Protein AF-A0A1H4BZ98-F1 (afdb_monomer_lite)

Secondary structure (DSSP, 8-state):
-HHHHHHHHHHHHHHHHHHHHHHHHHHHHHHHHHHHHHHHHHHHHHHHHHHHHHHHGGGG-TTSS-HHHHHHHHHHHHHHHHHHHHHS-HHHHHHHHHHHHHHHTT--HHHHHHHHHHHHHHHHHHTT---TT--GGG-------

Sequence (145 aa):
MKTVIIGAIINAVVLLAIAIINKVSEFKLERIKRKSEQEKEHENKKRELYSKLASSLNGFMEARYSVDQKKALQNDFYDAYDQVWIWGNDELIKTLGEFLQASLDGKTDSTLKDLHVKIILEMRKDLGMSVERISAVDYKFIKFN

pLDDT: mean 92.05, std 6.72, range [61.84, 98.06]

Radius of gyration: 27.38 Å; chains: 1; bounding box: 61×26×87 Å

Foldseek 3Di:
DVVVVVVVVVVVVVVVVVVVVVVVVVVVVVVVVVVVVVVVVLLVVLVVLVVQQLVLLCLLQDAADDPVVSVVSVVSNVVSLVVCVVRNDPQLNVLVVVLVVCSVVVHDSVVNLQSSLVNVVRSCVRSVHDCPVPDSVNDDDDDDD

Organism: NCBI:txid571932

Structure (mmCIF, N/CA/C/O backbone):
data_AF-A0A1H4BZ98-F1
#
_entry.id   AF-A0A1H4BZ98-F1
#
loop_
_atom_site.group_PDB
_atom_site.id
_atom_site.type_symbol
_atom_site.label_atom_id
_atom_site.label_alt_id
_atom_site.label_comp_id
_atom_site.label_asym_id
_atom_site.label_entity_id
_atom_site.label_seq_id
_atom_site.pdbx_PDB_ins_code
_atom_site.Cartn_x
_atom_site.Cartn_y
_atom_site.Cartn_z
_atom_site.occupancy
_atom_site.B_iso_or_equiv
_atom_site.auth_seq_id
_atom_site.auth_comp_id
_atom_site.auth_asym_id
_atom_site.auth_atom_id
_atom_site.pdbx_PDB_model_num
ATOM 1 N N . MET A 1 1 ? -41.077 8.970 59.959 1.00 64.44 1 MET A N 1
ATOM 2 C CA . MET A 1 1 ? -39.596 8.902 60.020 1.00 64.44 1 MET A CA 1
ATOM 3 C C . MET A 1 1 ? -39.028 7.779 59.144 1.00 64.44 1 MET A C 1
ATOM 5 O O . MET A 1 1 ? -38.248 8.083 58.256 1.00 64.44 1 MET A O 1
ATOM 9 N N . LYS A 1 2 ? -39.463 6.514 59.292 1.00 70.00 2 LYS A N 1
ATOM 10 C CA . LYS A 1 2 ? -38.984 5.379 58.465 1.00 70.00 2 LYS A CA 1
ATOM 11 C C . LYS A 1 2 ? -39.203 5.535 56.945 1.00 70.00 2 LYS A C 1
ATOM 13 O O . LYS A 1 2 ? -38.317 5.202 56.172 1.00 70.00 2 LYS A O 1
ATOM 18 N N . THR A 1 3 ? -40.336 6.087 56.513 1.00 77.19 3 THR A N 1
ATOM 19 C CA . THR A 1 3 ? -40.664 6.317 55.089 1.00 77.19 3 THR A CA 1
ATOM 20 C C . THR A 1 3 ? -39.743 7.324 54.395 1.00 77.19 3 THR A C 1
ATOM 22 O O . THR A 1 3 ? -39.388 7.132 53.238 1.00 77.19 3 THR A O 1
ATOM 25 N N . VAL A 1 4 ? -39.297 8.359 55.113 1.00 82.62 4 VAL A N 1
ATOM 26 C CA . VAL A 1 4 ? -38.362 9.374 54.592 1.00 82.62 4 VAL A CA 1
ATOM 27 C C . VAL A 1 4 ? -36.972 8.770 54.362 1.00 82.62 4 VAL A C 1
ATOM 29 O O . VAL A 1 4 ? -36.341 9.037 53.344 1.00 82.62 4 VAL A O 1
ATOM 32 N N . ILE A 1 5 ? -36.524 7.898 55.270 1.00 83.44 5 ILE A N 1
ATOM 33 C CA . ILE A 1 5 ? -35.228 7.209 55.172 1.00 83.44 5 ILE A CA 1
ATOM 34 C C . ILE A 1 5 ? -35.211 6.247 53.975 1.00 83.44 5 ILE A C 1
ATOM 36 O O . ILE A 1 5 ? -34.249 6.232 53.212 1.00 83.44 5 ILE A O 1
ATOM 40 N N . ILE A 1 6 ? -36.293 5.489 53.764 1.00 84.69 6 ILE A N 1
ATOM 41 C CA . ILE A 1 6 ? -36.417 4.569 52.621 1.00 84.69 6 ILE A CA 1
ATOM 42 C C . ILE A 1 6 ? -36.375 5.337 51.291 1.00 84.69 6 ILE A C 1
ATOM 44 O O . ILE A 1 6 ? -35.648 4.941 50.383 1.00 84.69 6 ILE A O 1
ATOM 48 N N . GLY A 1 7 ? -37.088 6.465 51.188 1.00 87.19 7 GLY A N 1
ATOM 49 C CA . GLY A 1 7 ? -37.057 7.314 49.991 1.00 87.19 7 GLY A CA 1
ATOM 50 C C . GLY A 1 7 ? -35.662 7.871 49.682 1.00 87.19 7 GLY A C 1
ATOM 51 O O . GLY A 1 7 ? -35.242 7.874 48.525 1.00 87.19 7 GLY A O 1
ATOM 52 N N . ALA A 1 8 ? -34.910 8.273 50.712 1.00 87.94 8 ALA A N 1
ATOM 53 C CA . ALA A 1 8 ? -33.539 8.756 50.556 1.00 87.94 8 ALA A CA 1
ATOM 54 C C . ALA A 1 8 ? -32.578 7.659 50.059 1.00 87.94 8 ALA A C 1
ATOM 56 O O . ALA A 1 8 ? -31.762 7.918 49.174 1.00 87.94 8 ALA A O 1
ATOM 57 N N . ILE A 1 9 ? -32.708 6.430 50.574 1.00 90.94 9 ILE A N 1
ATOM 58 C CA . ILE A 1 9 ? -31.901 5.279 50.136 1.00 90.94 9 ILE A CA 1
ATOM 59 C C . ILE A 1 9 ? -32.189 4.945 48.668 1.00 90.94 9 ILE A C 1
ATOM 61 O O . ILE A 1 9 ? -31.254 4.771 47.890 1.00 90.94 9 ILE A O 1
ATOM 65 N N . ILE A 1 10 ? -33.465 4.905 48.269 1.00 92.12 10 ILE A N 1
ATOM 66 C CA . ILE A 1 10 ? -33.853 4.632 46.876 1.00 92.12 10 ILE A CA 1
ATOM 67 C C . ILE A 1 10 ? -33.252 5.683 45.937 1.00 92.12 10 ILE A C 1
ATOM 69 O O . ILE A 1 10 ? -32.649 5.327 44.926 1.00 92.12 10 ILE A O 1
ATOM 73 N N . ASN A 1 11 ? -33.353 6.968 46.287 1.00 94.44 11 ASN A N 1
ATOM 74 C CA . ASN A 1 11 ? -32.800 8.040 45.463 1.00 94.44 11 ASN A CA 1
ATOM 75 C C . ASN A 1 11 ? -31.268 7.940 45.335 1.00 94.44 11 ASN A C 1
ATOM 77 O O . ASN A 1 11 ? -30.726 8.077 44.241 1.00 94.44 11 ASN A O 1
ATOM 81 N N . ALA A 1 12 ? -30.565 7.627 46.429 1.00 94.25 12 ALA A N 1
ATOM 82 C CA . ALA A 1 12 ? -29.116 7.431 46.409 1.00 94.25 12 ALA A CA 1
ATOM 83 C C . ALA A 1 12 ? -28.695 6.263 45.498 1.00 94.25 12 ALA A C 1
ATOM 85 O O . ALA A 1 12 ? -27.737 6.391 44.736 1.00 94.25 12 ALA A O 1
ATOM 86 N N . VAL A 1 13 ? -29.435 5.148 45.526 1.00 94.69 13 VAL A N 1
ATOM 87 C CA . VAL A 1 13 ? -29.189 3.994 44.645 1.00 94.69 13 VAL A CA 1
ATOM 88 C C . VAL A 1 13 ? -29.417 4.358 43.177 1.00 94.69 13 VAL A C 1
ATOM 90 O O . VAL A 1 13 ? -28.604 3.997 42.328 1.00 94.69 13 VAL A O 1
ATOM 93 N N . VAL A 1 14 ? -30.479 5.108 42.867 1.00 96.00 14 VAL A N 1
ATOM 94 C CA . VAL A 1 14 ? -30.761 5.570 41.498 1.00 96.00 14 VAL A CA 1
ATOM 95 C C . VAL A 1 14 ? -29.655 6.495 40.989 1.00 96.00 14 VAL A C 1
ATOM 97 O O . VAL A 1 14 ? -29.157 6.298 39.882 1.00 96.00 14 VAL A O 1
ATOM 100 N N . LEU A 1 15 ? -29.214 7.462 41.798 1.00 96.00 15 LEU A N 1
ATOM 101 C CA . LEU A 1 15 ? -28.118 8.364 41.432 1.00 96.00 15 LEU A CA 1
ATOM 102 C C . LEU A 1 15 ? -26.805 7.610 41.198 1.00 96.00 15 LEU A C 1
ATOM 104 O O . LEU A 1 15 ? -26.097 7.897 40.232 1.00 96.00 15 LEU A O 1
ATOM 108 N N . LEU A 1 16 ? -26.503 6.610 42.032 1.00 95.25 16 LEU A N 1
ATOM 109 C CA . LEU A 1 16 ? -25.333 5.754 41.848 1.00 95.25 16 LEU A CA 1
ATOM 110 C C . LEU A 1 16 ? -25.428 4.946 40.546 1.00 95.25 16 LEU A C 1
ATOM 112 O O . LEU A 1 16 ? -24.458 4.886 39.792 1.00 95.25 16 LEU A O 1
ATOM 116 N N . ALA A 1 17 ? -26.593 4.366 40.248 1.00 95.06 17 ALA A N 1
ATOM 117 C CA . ALA A 1 17 ? -26.814 3.626 39.009 1.00 95.06 17 ALA A CA 1
ATOM 118 C C . ALA A 1 17 ? -26.633 4.522 37.771 1.00 95.06 17 ALA A C 1
ATOM 120 O O . ALA A 1 17 ? -25.949 4.127 36.828 1.00 95.06 17 ALA A O 1
ATOM 121 N N . ILE A 1 18 ? -27.168 5.748 37.796 1.00 96.50 18 ILE A N 1
ATOM 122 C CA . ILE A 1 18 ? -26.979 6.740 36.726 1.00 96.50 18 ILE A CA 1
ATOM 123 C C . ILE A 1 18 ? -25.494 7.083 36.562 1.00 96.50 18 ILE A C 1
ATOM 125 O O . ILE A 1 18 ? -24.984 7.075 35.441 1.00 96.50 18 ILE A O 1
ATOM 129 N N . ALA A 1 19 ? -24.775 7.330 37.661 1.00 95.38 19 ALA A N 1
ATOM 130 C CA . ALA A 1 19 ? -23.345 7.626 37.618 1.00 95.38 19 ALA A CA 1
ATOM 131 C C . ALA A 1 19 ? -22.533 6.470 37.003 1.00 95.38 19 ALA A C 1
ATOM 133 O O . ALA A 1 19 ? -21.661 6.707 36.165 1.00 95.38 19 ALA A O 1
ATOM 134 N N . ILE A 1 20 ? -22.857 5.219 37.353 1.00 95.62 20 ILE A N 1
ATOM 135 C CA . ILE A 1 20 ? -22.223 4.025 36.774 1.00 95.62 20 ILE A CA 1
ATOM 136 C C . ILE A 1 20 ? -22.518 3.925 35.273 1.00 95.62 20 ILE A C 1
ATOM 138 O O . ILE A 1 20 ? -21.596 3.721 34.483 1.00 95.62 20 ILE A O 1
ATOM 142 N N . ILE A 1 21 ? -23.778 4.098 34.859 1.00 95.94 21 ILE A N 1
ATOM 143 C CA . ILE A 1 21 ? -24.183 4.037 33.444 1.00 95.94 21 ILE A CA 1
ATOM 144 C C . ILE A 1 21 ? -23.449 5.102 32.625 1.00 95.94 21 ILE A C 1
ATOM 146 O O . ILE A 1 21 ? -22.908 4.793 31.557 1.00 95.94 21 ILE A O 1
ATOM 150 N N . ASN A 1 22 ? -23.383 6.332 33.136 1.00 95.25 22 ASN A N 1
ATOM 151 C CA . ASN A 1 22 ? -22.658 7.420 32.488 1.00 95.25 22 ASN A CA 1
ATOM 152 C C . ASN A 1 22 ? -21.175 7.072 32.354 1.00 95.25 22 ASN A C 1
ATOM 154 O O . ASN A 1 22 ? -20.620 7.180 31.262 1.00 95.25 22 ASN A O 1
ATOM 158 N N . LYS A 1 23 ? -20.555 6.540 33.416 1.00 95.25 23 LYS A N 1
ATOM 159 C CA . LYS A 1 23 ? -19.134 6.186 33.385 1.00 95.25 23 LYS A CA 1
ATOM 160 C C . LYS A 1 23 ? -18.812 5.066 32.398 1.00 95.25 23 LYS A C 1
ATOM 162 O O . LYS A 1 23 ? -17.823 5.144 31.670 1.00 95.25 23 LYS A O 1
ATOM 167 N N . VAL A 1 24 ? -19.659 4.039 32.328 1.00 95.25 24 VAL A N 1
ATOM 168 C CA . VAL A 1 24 ? -19.517 2.956 31.341 1.00 95.25 24 VAL A CA 1
ATOM 169 C C . VAL A 1 24 ? -19.690 3.491 29.918 1.00 95.25 24 VAL A C 1
ATOM 171 O O . VAL A 1 24 ? -18.978 3.064 29.008 1.00 95.25 24 VAL A O 1
ATOM 174 N N . SER A 1 25 ? -20.614 4.429 29.714 1.00 94.19 25 SER A N 1
ATOM 175 C CA . SER A 1 25 ? -20.865 5.038 28.404 1.00 94.19 25 SER A CA 1
ATOM 176 C C . SER A 1 25 ? -19.692 5.903 27.943 1.00 94.19 25 SER A C 1
ATOM 178 O O . SER A 1 25 ? -19.243 5.754 26.808 1.00 94.19 25 SER A O 1
ATOM 180 N N . GLU A 1 26 ? -19.133 6.730 28.832 1.00 95.69 26 GLU A N 1
ATOM 181 C CA . GLU A 1 26 ? -17.901 7.492 28.586 1.00 95.69 26 GLU A CA 1
ATOM 182 C C . GLU A 1 26 ? -16.751 6.574 28.169 1.00 95.69 26 GLU A C 1
ATOM 184 O O . GLU A 1 26 ? -16.108 6.810 27.147 1.00 95.69 26 GLU A O 1
ATOM 189 N N . PHE A 1 27 ? -16.538 5.482 28.909 1.00 95.56 27 PHE A N 1
ATOM 190 C CA . PHE A 1 27 ? -15.470 4.531 28.614 1.00 95.56 27 PHE A CA 1
ATOM 191 C C . PHE A 1 27 ? -15.643 3.862 27.242 1.00 95.56 27 PHE A C 1
ATOM 193 O O . PHE A 1 27 ? -14.682 3.716 26.482 1.00 95.56 27 PHE A O 1
ATOM 200 N N . LYS A 1 28 ? -16.875 3.474 26.887 1.00 95.81 28 LYS A N 1
ATOM 201 C CA . LYS A 1 28 ? -17.179 2.918 25.558 1.00 95.81 28 LYS A CA 1
ATOM 202 C C . LYS A 1 28 ? -16.916 3.936 24.451 1.00 95.81 28 LYS A C 1
ATOM 204 O O . LYS A 1 28 ? -16.303 3.579 23.447 1.00 95.81 28 LYS A O 1
ATOM 209 N N . LEU A 1 29 ? -17.347 5.184 24.638 1.00 95.56 29 LEU A N 1
ATOM 210 C CA . LEU A 1 29 ? -17.113 6.263 23.678 1.00 95.56 29 LEU A CA 1
ATOM 211 C C . LEU A 1 29 ? -15.621 6.518 23.479 1.00 95.56 29 LEU A C 1
ATOM 213 O O . LEU A 1 29 ? -15.168 6.623 22.343 1.00 95.56 29 LEU A O 1
ATOM 217 N N . GLU A 1 30 ? -14.850 6.573 24.560 1.00 95.44 30 GLU A N 1
ATOM 218 C CA . GLU A 1 30 ? -13.405 6.775 24.497 1.00 95.44 30 GLU A CA 1
ATOM 219 C C . GLU A 1 30 ? -12.703 5.625 23.764 1.00 95.44 30 GLU A C 1
ATOM 221 O O . GLU A 1 30 ? -11.854 5.857 22.905 1.00 95.44 30 GLU A O 1
ATOM 226 N N . ARG A 1 31 ? -13.109 4.377 24.027 1.00 95.19 31 ARG A N 1
ATOM 227 C CA . ARG A 1 31 ? -12.577 3.204 23.322 1.00 95.19 31 ARG A CA 1
ATOM 228 C C . ARG A 1 31 ? -12.878 3.247 21.822 1.00 95.19 31 ARG A C 1
ATOM 230 O O . ARG A 1 31 ? -12.001 2.928 21.023 1.00 95.19 31 ARG A O 1
ATOM 237 N N . ILE A 1 32 ? -14.098 3.630 21.441 1.00 95.75 32 ILE A N 1
ATOM 238 C CA . ILE A 1 32 ? -14.494 3.766 20.031 1.00 95.75 32 ILE A CA 1
ATOM 239 C C . ILE A 1 32 ? -13.682 4.874 19.356 1.00 95.75 32 ILE A C 1
ATOM 241 O O . ILE A 1 32 ? -13.169 4.660 18.260 1.00 95.75 32 ILE A O 1
ATOM 245 N N . LYS A 1 33 ? -13.517 6.025 20.021 1.00 96.12 33 LYS A N 1
ATOM 246 C CA . LYS A 1 33 ? -12.697 7.135 19.514 1.00 96.12 33 LYS A CA 1
ATOM 247 C C . LYS A 1 33 ? -11.257 6.697 19.268 1.00 96.12 33 LYS A C 1
ATOM 249 O O . LYS A 1 33 ? -10.783 6.843 18.149 1.00 96.12 33 LYS A O 1
ATOM 254 N N . ARG A 1 34 ? -10.622 6.056 20.256 1.00 95.81 34 ARG A N 1
ATOM 255 C CA . ARG A 1 34 ? -9.250 5.542 20.126 1.00 95.81 34 ARG A CA 1
ATOM 256 C C . ARG A 1 34 ? -9.101 4.561 18.963 1.00 95.81 34 ARG A C 1
ATOM 258 O O . ARG A 1 34 ? -8.158 4.677 18.191 1.00 95.81 34 ARG A O 1
ATOM 265 N N . LYS A 1 35 ? -10.044 3.625 18.797 1.00 95.94 35 LYS A N 1
ATOM 266 C CA . LYS A 1 35 ? -10.021 2.679 17.667 1.00 95.94 35 LYS A CA 1
ATOM 267 C C . LYS A 1 35 ? -10.144 3.403 16.323 1.00 95.94 35 LYS A C 1
ATOM 269 O O . LYS A 1 35 ? -9.386 3.112 15.409 1.00 95.94 35 LYS A O 1
ATOM 274 N N . SER A 1 36 ? -11.058 4.369 16.224 1.00 95.75 36 SER A N 1
ATOM 275 C CA . SER A 1 36 ? -11.246 5.160 15.003 1.00 95.75 36 SER A CA 1
ATOM 276 C C . SER A 1 36 ? -10.024 6.020 14.668 1.00 95.75 36 SER A C 1
ATOM 278 O O . SER A 1 36 ? -9.688 6.171 13.498 1.00 95.75 36 SER A O 1
ATOM 280 N N . GLU A 1 37 ? -9.350 6.582 15.671 1.00 96.00 37 GLU A N 1
ATOM 281 C CA . GLU A 1 37 ? -8.111 7.346 15.485 1.00 96.00 37 GLU A CA 1
ATOM 282 C C . GLU A 1 37 ? -6.974 6.453 14.980 1.00 96.00 37 GLU A C 1
ATOM 284 O O . GLU A 1 37 ? -6.311 6.815 14.012 1.00 96.00 37 GLU A O 1
ATOM 289 N N . GLN A 1 38 ? -6.815 5.258 15.558 1.00 94.06 38 GLN A N 1
ATOM 290 C CA . GLN A 1 38 ? -5.836 4.267 15.102 1.00 94.06 38 GLN A CA 1
ATOM 291 C C . GLN A 1 38 ? -6.101 3.806 13.663 1.00 94.06 38 GLN A C 1
ATOM 293 O O . GLN A 1 38 ? -5.174 3.718 12.863 1.00 94.06 38 GLN A O 1
ATOM 298 N N . GLU A 1 39 ? -7.364 3.545 13.312 1.00 92.75 39 GLU A N 1
ATOM 299 C CA . GLU A 1 39 ? -7.754 3.171 11.947 1.00 92.75 39 GLU A CA 1
ATOM 300 C C . GLU A 1 39 ? -7.435 4.294 10.950 1.00 92.75 39 GLU A C 1
ATOM 302 O O . GLU A 1 39 ? -6.840 4.040 9.904 1.00 92.75 39 GLU A O 1
ATOM 307 N N . LYS A 1 40 ? -7.738 5.551 11.301 1.00 93.12 40 LYS A N 1
ATOM 308 C CA . LYS A 1 40 ? -7.399 6.717 10.470 1.00 93.12 40 LYS A CA 1
ATOM 309 C C . LYS A 1 40 ? -5.897 6.891 10.289 1.00 93.12 40 LYS A C 1
ATOM 311 O O . LYS A 1 40 ? -5.450 7.181 9.184 1.00 93.12 40 LYS A O 1
ATOM 316 N N . GLU A 1 41 ? -5.118 6.747 11.355 1.00 93.25 41 GLU A N 1
ATOM 317 C CA . GLU A 1 41 ? -3.660 6.841 11.279 1.00 93.25 41 GLU A CA 1
ATOM 318 C C . GLU A 1 41 ? -3.089 5.755 10.362 1.00 93.25 41 GLU A C 1
ATOM 320 O O . GLU A 1 41 ? -2.291 6.052 9.471 1.00 93.25 41 GLU A O 1
ATOM 325 N N . HIS A 1 42 ? -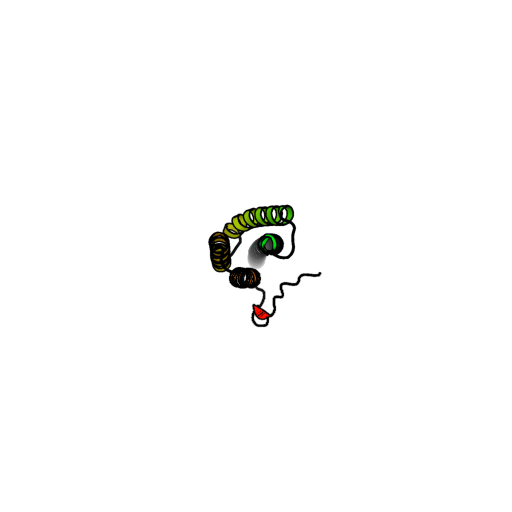3.565 4.521 10.518 1.00 92.38 42 HIS A N 1
ATOM 326 C CA . HIS A 1 42 ? -3.176 3.394 9.681 1.00 92.38 42 HIS A CA 1
ATOM 327 C C . HIS A 1 42 ? -3.520 3.626 8.198 1.00 92.38 42 HIS A C 1
ATOM 329 O O . HIS A 1 42 ? -2.676 3.434 7.321 1.00 92.38 42 HIS A O 1
ATOM 335 N N . GLU A 1 43 ? -4.732 4.101 7.894 1.00 92.94 43 GLU A N 1
ATOM 336 C CA . GLU A 1 43 ? -5.122 4.467 6.527 1.00 92.94 43 GLU A CA 1
ATOM 337 C C . GLU A 1 43 ? -4.260 5.594 5.950 1.00 92.94 43 GLU A C 1
ATOM 339 O O . GLU A 1 43 ? -3.861 5.537 4.785 1.00 92.94 43 GLU A O 1
ATOM 344 N N . ASN A 1 44 ? -3.949 6.614 6.750 1.00 94.50 44 ASN A N 1
ATOM 345 C CA . ASN A 1 44 ? -3.094 7.715 6.316 1.00 94.50 44 ASN A CA 1
ATOM 346 C C . ASN A 1 44 ? -1.684 7.221 5.980 1.00 94.50 44 ASN A C 1
ATOM 348 O O . ASN A 1 44 ? -1.150 7.589 4.934 1.00 94.50 44 ASN A O 1
ATOM 352 N N . LYS A 1 45 ? -1.118 6.322 6.796 1.00 95.06 45 LYS A N 1
ATOM 353 C CA . LYS A 1 45 ? 0.186 5.702 6.524 1.00 95.06 45 LYS A CA 1
ATOM 354 C C . LYS A 1 45 ? 0.191 4.919 5.217 1.00 95.06 45 LYS A C 1
ATOM 356 O O . LYS A 1 45 ? 1.098 5.106 4.408 1.00 95.06 45 LYS A O 1
ATOM 361 N N . LYS A 1 46 ? -0.853 4.125 4.957 1.00 96.12 46 LYS A N 1
ATOM 362 C CA . LYS A 1 46 ? -1.027 3.436 3.668 1.00 96.12 46 LYS A CA 1
ATOM 363 C C . LYS A 1 46 ? -1.087 4.415 2.494 1.00 96.12 46 LYS A C 1
ATOM 365 O O . LYS A 1 46 ? -0.406 4.210 1.495 1.00 96.12 46 LYS A O 1
ATOM 370 N N . ARG A 1 47 ? -1.860 5.502 2.604 1.00 95.88 47 ARG A N 1
ATOM 371 C CA . ARG A 1 47 ? -1.974 6.517 1.535 1.00 95.88 47 ARG A CA 1
ATOM 372 C C . ARG A 1 47 ? -0.638 7.196 1.240 1.00 95.88 47 ARG A C 1
ATOM 374 O O . ARG A 1 47 ? -0.285 7.341 0.071 1.00 95.88 47 ARG A O 1
ATOM 381 N N . GLU A 1 48 ? 0.094 7.596 2.279 1.00 96.44 48 GLU A N 1
ATOM 382 C CA . GLU A 1 48 ? 1.436 8.181 2.156 1.00 96.44 48 GLU A CA 1
ATOM 383 C C . GLU A 1 48 ? 2.388 7.211 1.446 1.00 96.44 48 GLU A C 1
ATOM 385 O O . GLU A 1 48 ? 3.025 7.570 0.451 1.00 96.44 48 GLU A O 1
ATOM 390 N N . LEU A 1 49 ? 2.422 5.961 1.912 1.00 97.38 49 LEU A N 1
ATOM 391 C CA . LEU A 1 49 ? 3.262 4.907 1.358 1.00 97.38 49 LEU A CA 1
ATOM 392 C C . LEU A 1 49 ? 2.941 4.623 -0.112 1.00 97.38 49 LEU A C 1
ATOM 394 O O . LEU A 1 49 ? 3.841 4.616 -0.948 1.00 97.38 49 LEU A O 1
ATOM 398 N N . TYR A 1 50 ? 1.669 4.418 -0.449 1.00 97.38 50 TYR A N 1
ATOM 399 C CA . TYR A 1 50 ? 1.251 4.074 -1.811 1.00 97.38 50 TYR A CA 1
ATOM 400 C C . TYR A 1 50 ? 1.423 5.231 -2.783 1.00 97.38 50 TYR A C 1
ATOM 402 O O . TYR A 1 50 ? 1.701 5.002 -3.957 1.00 97.38 50 TYR A O 1
ATOM 410 N N . SER A 1 51 ? 1.342 6.472 -2.303 1.00 95.75 51 SER A N 1
ATOM 411 C CA . SER A 1 51 ? 1.725 7.641 -3.094 1.00 95.75 51 SER A CA 1
ATOM 412 C C . SER A 1 51 ? 3.217 7.610 -3.450 1.00 95.75 51 SER A C 1
ATOM 414 O O . SER A 1 51 ? 3.569 7.761 -4.624 1.00 95.75 51 SER A O 1
ATOM 416 N N . LYS A 1 52 ? 4.098 7.333 -2.470 1.00 96.25 52 LYS A N 1
ATOM 417 C CA . LYS A 1 52 ? 5.547 7.179 -2.705 1.00 96.25 52 LYS A CA 1
ATOM 418 C C . LYS A 1 52 ? 5.844 5.993 -3.628 1.00 96.25 52 LYS A C 1
ATOM 420 O O . LYS A 1 52 ? 6.658 6.110 -4.541 1.00 96.25 52 LYS A O 1
ATOM 425 N N . LEU A 1 53 ? 5.169 4.864 -3.427 1.00 97.00 53 LEU A N 1
ATOM 426 C CA . LEU A 1 53 ? 5.351 3.674 -4.253 1.00 97.00 53 LEU A CA 1
ATOM 427 C C . LEU A 1 53 ? 4.903 3.927 -5.699 1.00 97.00 53 LEU A C 1
ATOM 429 O O . LEU A 1 53 ? 5.641 3.635 -6.632 1.00 97.00 53 LEU A O 1
ATOM 433 N N . ALA A 1 54 ? 3.731 4.532 -5.905 1.00 94.81 54 ALA A N 1
ATOM 434 C CA . ALA A 1 54 ? 3.206 4.822 -7.238 1.00 94.81 54 ALA A CA 1
ATOM 435 C C . ALA A 1 54 ? 4.081 5.812 -8.025 1.00 94.81 54 ALA A C 1
ATOM 437 O O . ALA A 1 54 ? 4.240 5.664 -9.239 1.00 94.81 54 ALA A O 1
ATOM 438 N N . SER A 1 55 ? 4.651 6.824 -7.361 1.00 92.44 55 SER A N 1
ATOM 439 C CA . SER A 1 55 ? 5.535 7.789 -8.022 1.00 92.44 55 SER A CA 1
ATOM 440 C C . SER A 1 55 ? 6.872 7.154 -8.419 1.00 92.44 55 SER A C 1
ATOM 442 O O . SER A 1 55 ? 7.292 7.291 -9.573 1.00 92.44 55 SER A O 1
ATOM 444 N N . SER A 1 56 ? 7.482 6.396 -7.505 1.00 95.62 56 SER A N 1
ATOM 445 C CA . SER A 1 56 ? 8.782 5.732 -7.682 1.00 95.62 56 SER A CA 1
ATOM 446 C C . SER A 1 56 ? 8.753 4.543 -8.650 1.00 95.62 56 SER A C 1
ATOM 448 O O . SER A 1 56 ? 9.709 4.336 -9.398 1.00 95.62 56 SER A O 1
ATOM 450 N N . LEU A 1 57 ? 7.627 3.826 -8.754 1.00 93.69 57 LEU A N 1
ATOM 451 C CA . LEU A 1 57 ? 7.445 2.688 -9.669 1.00 93.69 57 LEU A CA 1
ATOM 452 C C . LEU A 1 57 ? 7.704 3.052 -11.146 1.00 93.69 57 LEU A C 1
ATOM 454 O O . LEU A 1 57 ? 8.070 2.199 -11.955 1.00 93.69 57 LEU A O 1
ATOM 458 N N . ASN A 1 58 ? 7.574 4.330 -11.517 1.00 88.88 58 ASN A N 1
ATOM 459 C CA . ASN A 1 58 ? 7.897 4.792 -12.869 1.00 88.88 58 ASN A CA 1
ATOM 460 C C . ASN A 1 58 ? 9.396 4.719 -13.212 1.00 88.88 58 ASN A C 1
ATOM 462 O O . ASN A 1 58 ? 9.734 4.766 -14.396 1.00 88.88 58 ASN A O 1
ATOM 466 N N . GLY A 1 59 ? 10.290 4.580 -12.225 1.00 90.00 59 GLY A N 1
ATOM 467 C CA . GLY A 1 59 ? 11.733 4.422 -12.444 1.00 90.00 59 GLY A CA 1
ATOM 468 C C . GLY A 1 59 ? 12.097 3.182 -13.266 1.00 90.00 59 GLY A C 1
ATOM 469 O O . GLY A 1 59 ? 13.132 3.156 -13.926 1.00 90.00 59 GLY A O 1
ATOM 470 N N . PHE A 1 60 ? 11.212 2.185 -13.292 1.00 90.69 60 PHE A N 1
ATOM 471 C CA . PHE A 1 60 ? 11.363 0.952 -14.067 1.00 90.69 60 PHE A CA 1
ATOM 472 C C . PHE A 1 60 ? 10.848 1.061 -15.508 1.00 90.69 60 PHE A C 1
ATOM 474 O O . PHE A 1 60 ? 10.982 0.115 -16.277 1.00 90.69 60 PHE A O 1
ATOM 481 N N . MET A 1 61 ? 10.260 2.196 -15.897 1.00 87.06 61 MET A N 1
ATOM 482 C CA . MET A 1 61 ? 9.713 2.387 -17.239 1.00 87.06 61 MET A CA 1
ATOM 483 C C . MET A 1 61 ? 10.736 3.063 -18.155 1.00 87.06 61 MET A C 1
ATOM 485 O O . MET A 1 61 ? 11.285 4.125 -17.851 1.00 87.06 61 MET A O 1
ATOM 489 N N . GLU A 1 62 ? 10.959 2.465 -19.325 1.00 69.94 62 GLU A N 1
ATOM 490 C CA . GLU A 1 62 ? 12.036 2.817 -20.261 1.00 69.94 62 GLU A CA 1
ATOM 491 C C . GLU A 1 62 ? 12.010 4.285 -20.732 1.00 69.94 62 GLU A C 1
ATOM 493 O O . GLU A 1 62 ? 13.058 4.862 -21.022 1.00 69.94 62 GLU A O 1
ATOM 498 N N . ALA A 1 63 ? 10.836 4.921 -20.780 1.00 67.06 63 ALA A N 1
ATOM 499 C CA . ALA A 1 63 ? 10.597 6.004 -21.731 1.00 67.06 63 ALA A CA 1
ATOM 500 C C . ALA A 1 63 ? 10.526 7.437 -21.161 1.00 67.06 63 ALA A C 1
ATOM 502 O O . ALA A 1 63 ? 10.369 8.366 -21.956 1.00 67.06 63 ALA A O 1
ATOM 503 N N . ARG A 1 64 ? 10.616 7.645 -19.836 1.00 71.81 64 ARG A N 1
ATOM 504 C CA . ARG A 1 64 ? 10.284 8.948 -19.205 1.00 71.81 64 ARG A CA 1
ATOM 505 C C . ARG A 1 64 ? 11.435 9.716 -18.552 1.00 71.81 64 ARG A C 1
ATOM 507 O O . ARG A 1 64 ? 11.303 10.921 -18.381 1.00 71.81 64 ARG A O 1
ATOM 514 N N . TYR A 1 65 ? 12.529 9.054 -18.191 1.00 83.75 65 TYR A N 1
ATOM 515 C CA . TYR A 1 65 ? 13.537 9.626 -17.294 1.00 83.75 65 TYR A CA 1
ATOM 516 C C . TYR A 1 65 ? 14.959 9.361 -17.785 1.00 83.75 65 TYR A C 1
ATOM 518 O O . TYR A 1 65 ? 15.212 8.347 -18.444 1.00 83.75 65 TYR A O 1
ATOM 526 N N . SER A 1 66 ? 15.887 10.257 -17.436 1.00 88.06 66 SER A N 1
ATOM 527 C CA . SER A 1 66 ? 17.322 10.018 -17.612 1.00 88.06 66 SER A CA 1
ATOM 528 C C . SER A 1 66 ? 17.795 8.841 -16.748 1.00 88.06 66 SER A C 1
ATOM 530 O O . SER A 1 66 ? 17.101 8.414 -15.826 1.00 88.06 66 SER A O 1
ATOM 532 N N . VAL A 1 67 ? 18.989 8.312 -17.026 1.00 88.94 67 VAL A N 1
ATOM 533 C CA . VAL A 1 67 ? 19.565 7.184 -16.267 1.00 88.94 67 VAL A CA 1
ATOM 534 C C . VAL A 1 67 ? 19.658 7.502 -14.77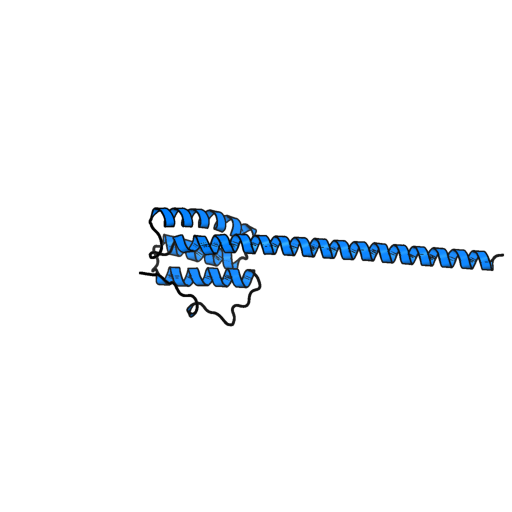0 1.00 88.94 67 VAL A C 1
ATOM 536 O O . VAL A 1 67 ? 19.232 6.694 -13.946 1.00 88.94 67 VAL A O 1
ATOM 539 N N . ASP A 1 68 ? 20.132 8.697 -14.416 1.00 91.44 68 ASP A N 1
ATOM 540 C CA . ASP A 1 68 ? 20.269 9.109 -13.014 1.00 91.44 68 ASP A CA 1
ATOM 541 C C . ASP A 1 68 ? 18.910 9.251 -12.321 1.00 91.44 68 ASP A C 1
ATOM 543 O O . ASP A 1 68 ? 18.732 8.807 -11.186 1.00 91.44 68 ASP A O 1
ATOM 547 N N . GLN A 1 69 ? 17.918 9.806 -13.024 1.00 91.31 69 GLN A N 1
ATOM 548 C CA . GLN A 1 69 ? 16.553 9.922 -12.514 1.00 91.31 69 GLN A CA 1
ATOM 549 C C . GLN A 1 69 ? 15.905 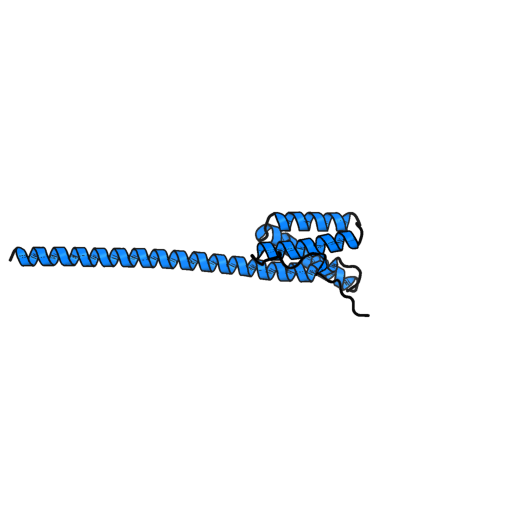8.550 -12.304 1.00 91.31 69 GLN A C 1
ATOM 551 O O . GLN A 1 69 ? 15.260 8.335 -11.280 1.00 91.31 69 GLN A O 1
ATOM 556 N N . LYS A 1 70 ? 16.099 7.605 -13.235 1.00 91.56 70 LYS A N 1
ATOM 557 C CA . LYS A 1 70 ? 15.621 6.223 -13.076 1.00 91.56 70 LYS A CA 1
ATOM 558 C C . LYS A 1 70 ? 16.212 5.588 -11.824 1.00 91.56 70 LYS A C 1
ATOM 560 O O . LYS A 1 70 ? 15.466 5.038 -11.023 1.00 91.56 70 LYS A O 1
ATOM 565 N N . LYS A 1 71 ? 17.526 5.717 -11.626 1.00 92.69 71 LYS A N 1
ATOM 566 C CA . LYS A 1 71 ? 18.216 5.155 -10.460 1.00 92.69 71 LYS A CA 1
ATOM 567 C C . LYS A 1 71 ? 17.709 5.751 -9.144 1.00 92.69 71 LYS A C 1
ATOM 569 O O . LYS A 1 71 ? 17.483 5.009 -8.195 1.00 92.69 71 LYS A O 1
ATOM 574 N N . ALA A 1 72 ? 17.494 7.066 -9.095 1.00 94.69 72 ALA A N 1
ATOM 575 C CA . ALA A 1 72 ? 16.918 7.724 -7.923 1.00 94.69 72 ALA A CA 1
ATOM 576 C C . ALA A 1 72 ? 15.510 7.190 -7.606 1.00 94.69 72 ALA A C 1
ATOM 578 O O . ALA A 1 72 ? 15.256 6.765 -6.483 1.00 94.69 72 ALA A O 1
ATOM 579 N N . LEU A 1 73 ? 14.636 7.111 -8.615 1.00 94.88 73 LEU A N 1
ATOM 580 C CA . LEU A 1 73 ? 13.284 6.566 -8.460 1.00 94.88 73 LEU A CA 1
ATOM 581 C C . LEU A 1 73 ? 13.293 5.089 -8.046 1.00 94.88 73 LEU A C 1
ATOM 583 O O . LEU A 1 73 ? 12.472 4.677 -7.237 1.00 94.88 73 LEU A O 1
ATOM 587 N N . GLN A 1 74 ? 14.219 4.284 -8.566 1.00 94.88 74 GLN A N 1
ATOM 588 C CA . GLN A 1 74 ? 14.366 2.884 -8.163 1.00 94.88 74 GLN A CA 1
ATOM 589 C C . GLN A 1 74 ? 14.796 2.753 -6.697 1.00 94.88 74 GLN A C 1
ATOM 591 O O . GLN A 1 74 ? 14.258 1.910 -5.989 1.00 94.88 74 GLN A O 1
ATOM 596 N N . ASN A 1 75 ? 15.704 3.606 -6.216 1.00 95.69 75 ASN A N 1
ATOM 597 C CA . ASN A 1 75 ? 16.061 3.636 -4.796 1.00 95.69 75 ASN A CA 1
ATOM 598 C C . ASN A 1 75 ? 14.855 4.016 -3.924 1.00 95.69 75 ASN A C 1
ATOM 600 O O . ASN A 1 75 ? 14.556 3.315 -2.961 1.00 95.69 75 ASN A O 1
ATOM 604 N N . ASP A 1 76 ? 14.110 5.058 -4.311 1.00 96.69 76 ASP A N 1
ATOM 605 C CA . ASP A 1 76 ? 12.882 5.457 -3.611 1.00 96.69 76 ASP A CA 1
ATOM 606 C C . ASP A 1 76 ? 11.835 4.335 -3.587 1.00 96.69 76 ASP A C 1
ATOM 608 O O . ASP A 1 76 ? 11.090 4.198 -2.610 1.00 96.69 76 ASP A O 1
ATOM 612 N N . PHE A 1 77 ? 11.779 3.542 -4.660 1.00 97.19 77 PHE A N 1
ATOM 613 C CA . PHE A 1 77 ? 10.913 2.377 -4.759 1.00 97.19 77 PHE A CA 1
ATOM 614 C C . PHE A 1 77 ? 11.331 1.291 -3.772 1.00 97.19 77 PHE A C 1
ATOM 616 O O . PHE A 1 77 ? 10.461 0.766 -3.086 1.00 97.19 77 PHE A O 1
ATOM 623 N N . TYR A 1 78 ? 12.622 0.963 -3.666 1.00 96.00 78 TYR A N 1
ATOM 624 C CA . TYR A 1 78 ? 13.092 -0.056 -2.721 1.00 96.00 78 TYR A CA 1
ATOM 625 C C . TYR A 1 78 ? 12.813 0.344 -1.268 1.00 96.00 78 TYR A C 1
ATOM 627 O O . TYR A 1 78 ? 12.279 -0.462 -0.509 1.00 96.00 78 TYR A O 1
ATOM 635 N N . ASP A 1 79 ? 13.032 1.614 -0.917 1.00 95.88 79 ASP A N 1
ATOM 636 C CA . ASP A 1 79 ? 12.674 2.135 0.407 1.00 95.88 79 ASP A CA 1
ATOM 637 C C . ASP A 1 79 ? 11.173 1.989 0.700 1.00 95.88 79 ASP A C 1
ATOM 639 O O . ASP A 1 79 ? 10.764 1.676 1.819 1.00 95.88 79 ASP A O 1
ATOM 643 N N . ALA A 1 80 ? 10.324 2.268 -0.295 1.00 97.00 80 ALA A N 1
ATOM 644 C CA . ALA A 1 80 ? 8.881 2.111 -0.157 1.00 97.00 80 ALA A CA 1
ATOM 645 C C . ALA A 1 80 ? 8.482 0.628 -0.099 1.00 97.00 80 ALA A C 1
ATOM 647 O O . ALA A 1 80 ? 7.627 0.261 0.700 1.00 97.00 80 ALA A O 1
ATOM 648 N N . TYR A 1 81 ? 9.110 -0.230 -0.900 1.00 96.94 81 TYR A N 1
ATOM 649 C CA . TYR A 1 81 ? 8.851 -1.665 -0.947 1.00 96.94 81 TYR A CA 1
ATOM 650 C C . TYR A 1 81 ? 9.042 -2.323 0.424 1.00 96.94 81 TYR A C 1
ATOM 652 O O . TYR A 1 81 ? 8.157 -3.053 0.868 1.00 96.94 81 TYR A O 1
ATOM 660 N N . ASP A 1 82 ? 10.114 -1.989 1.144 1.00 96.38 82 ASP A N 1
ATOM 661 C CA . ASP A 1 82 ? 10.350 -2.508 2.497 1.00 96.38 82 ASP A CA 1
ATOM 662 C C . ASP A 1 82 ? 9.228 -2.116 3.470 1.00 96.38 82 ASP A C 1
ATOM 664 O O . ASP A 1 82 ? 8.803 -2.907 4.311 1.00 96.38 82 ASP A O 1
ATOM 668 N N . GLN A 1 83 ? 8.680 -0.908 3.328 1.00 97.19 83 GLN A N 1
ATOM 669 C CA . GLN A 1 83 ? 7.556 -0.452 4.148 1.00 97.19 83 GLN A CA 1
ATOM 670 C C . GLN A 1 83 ? 6.238 -1.148 3.778 1.00 97.19 83 GLN A C 1
ATOM 672 O O . GLN A 1 83 ? 5.372 -1.316 4.639 1.00 97.19 83 GLN A O 1
ATOM 677 N N . VAL A 1 84 ? 6.068 -1.599 2.530 1.00 96.94 84 VAL A N 1
ATOM 678 C CA . VAL A 1 84 ? 4.871 -2.355 2.117 1.00 96.94 84 VAL A CA 1
ATOM 679 C C . VAL A 1 84 ? 4.765 -3.683 2.865 1.00 96.94 84 VAL A C 1
ATOM 681 O O . VAL A 1 84 ? 3.656 -4.118 3.139 1.00 96.94 84 VAL A O 1
ATOM 684 N N . TRP A 1 85 ? 5.871 -4.288 3.295 1.00 95.81 85 TRP A N 1
ATOM 685 C CA . TRP A 1 85 ? 5.819 -5.495 4.130 1.00 95.81 85 TRP A CA 1
ATOM 686 C C . TRP A 1 85 ? 5.194 -5.274 5.511 1.00 95.81 85 TRP A C 1
ATOM 688 O O . TRP A 1 85 ? 4.726 -6.224 6.132 1.00 95.81 85 TRP A O 1
ATOM 698 N N . ILE A 1 86 ? 5.194 -4.033 5.998 1.00 94.69 86 ILE A N 1
ATOM 699 C CA . ILE A 1 86 ? 4.621 -3.669 7.298 1.00 94.69 86 ILE A CA 1
ATOM 700 C C . ILE A 1 86 ? 3.163 -3.247 7.1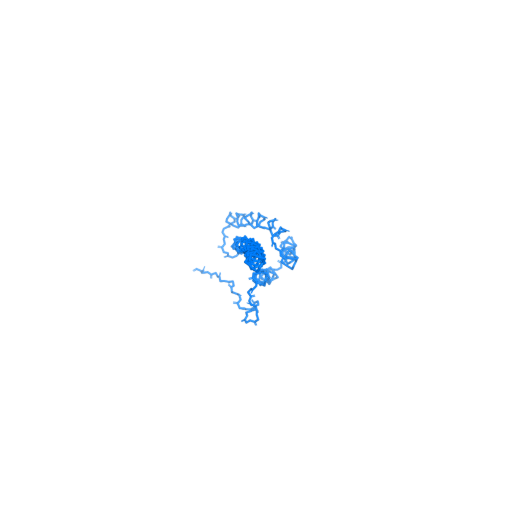30 1.00 94.69 86 ILE A C 1
ATOM 702 O O . ILE A 1 86 ? 2.307 -3.622 7.930 1.00 94.69 86 ILE A O 1
ATOM 706 N N . TRP A 1 87 ? 2.896 -2.433 6.109 1.00 95.19 87 TRP A N 1
ATOM 707 C CA . TRP A 1 87 ? 1.617 -1.741 5.971 1.00 95.19 87 TRP A CA 1
ATOM 708 C C . TRP A 1 87 ? 0.708 -2.335 4.900 1.00 95.19 87 TRP A C 1
ATOM 710 O O . TRP A 1 87 ? -0.493 -2.109 4.962 1.00 95.19 87 TRP A O 1
ATOM 720 N N . GLY A 1 88 ? 1.244 -3.048 3.914 1.00 94.62 88 GLY A N 1
ATOM 721 C CA . GLY A 1 88 ? 0.492 -3.567 2.776 1.00 94.62 88 GLY A CA 1
ATOM 722 C C . GLY A 1 88 ? -0.219 -4.885 3.034 1.00 94.62 88 GLY A C 1
ATOM 723 O O . GLY A 1 88 ? 0.090 -5.605 3.979 1.00 94.62 88 GLY A O 1
ATOM 724 N N . ASN A 1 89 ? -1.186 -5.203 2.174 1.00 94.69 89 ASN A N 1
ATOM 725 C CA . ASN A 1 89 ? -1.805 -6.524 2.152 1.00 94.69 89 ASN A CA 1
ATOM 726 C C . ASN A 1 89 ? -0.965 -7.535 1.359 1.00 94.69 89 ASN A C 1
ATOM 728 O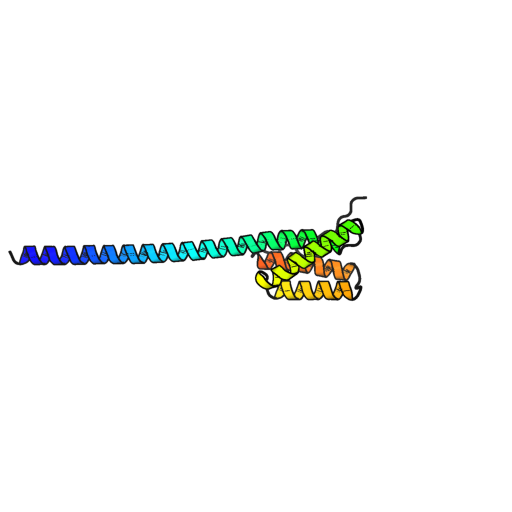 O . ASN A 1 89 ? -0.149 -7.185 0.499 1.00 94.69 89 ASN A O 1
ATOM 732 N N . ASP A 1 90 ? -1.233 -8.812 1.608 1.00 97.00 90 ASP A N 1
ATOM 733 C CA . ASP A 1 90 ? -0.516 -9.935 1.008 1.00 97.00 90 ASP A CA 1
ATOM 734 C C . ASP A 1 90 ? -0.547 -9.915 -0.526 1.00 97.00 90 ASP A C 1
ATOM 736 O O . ASP A 1 90 ? 0.445 -10.258 -1.173 1.00 97.00 90 ASP A O 1
ATOM 740 N N . GLU A 1 91 ? -1.672 -9.529 -1.136 1.00 97.25 91 GLU A N 1
ATOM 741 C CA . GLU A 1 91 ? -1.809 -9.471 -2.595 1.00 97.25 91 GLU A CA 1
ATOM 742 C C . GLU A 1 91 ? -0.890 -8.415 -3.218 1.00 97.25 91 GLU A C 1
ATOM 744 O O . GLU A 1 91 ? -0.274 -8.677 -4.258 1.00 97.25 91 GLU A O 1
ATOM 749 N N . LEU A 1 92 ? -0.748 -7.249 -2.578 1.00 97.62 92 LEU A N 1
ATOM 750 C CA . LEU A 1 92 ? 0.169 -6.207 -3.030 1.00 97.62 92 LEU A CA 1
ATOM 751 C C . LEU A 1 92 ? 1.624 -6.665 -2.893 1.00 97.62 92 LEU A C 1
ATOM 753 O O . LEU A 1 92 ? 2.389 -6.522 -3.846 1.00 97.62 92 LEU A O 1
ATOM 757 N N . ILE A 1 93 ? 1.988 -7.272 -1.757 1.00 98.06 93 ILE A N 1
ATOM 758 C CA . ILE A 1 93 ? 3.341 -7.803 -1.515 1.00 98.06 93 ILE A CA 1
ATOM 759 C C . ILE A 1 93 ? 3.711 -8.836 -2.587 1.00 98.06 93 ILE A C 1
ATOM 761 O O . ILE A 1 93 ? 4.761 -8.726 -3.223 1.00 98.06 93 ILE A O 1
ATOM 765 N N . LYS A 1 94 ? 2.825 -9.807 -2.850 1.00 98.06 94 LYS A N 1
ATOM 766 C CA . LYS A 1 94 ? 3.027 -10.827 -3.895 1.00 98.06 94 LYS A CA 1
ATOM 767 C C . LYS A 1 94 ? 3.200 -10.195 -5.271 1.00 98.06 94 LYS A C 1
ATOM 769 O O . LYS A 1 94 ? 4.129 -10.544 -5.994 1.00 98.06 94 LYS A O 1
ATOM 774 N N . THR A 1 95 ? 2.343 -9.236 -5.616 1.00 98.06 95 THR A N 1
ATOM 775 C CA . THR A 1 95 ? 2.389 -8.562 -6.920 1.00 98.06 95 THR A CA 1
ATOM 776 C C . THR A 1 95 ? 3.678 -7.754 -7.104 1.00 98.06 95 THR A C 1
ATOM 778 O O . THR A 1 95 ? 4.262 -7.764 -8.187 1.00 98.06 95 THR A O 1
ATOM 781 N N . LEU A 1 96 ? 4.163 -7.082 -6.057 1.00 97.94 96 LEU A N 1
ATOM 782 C CA . LEU A 1 96 ? 5.451 -6.381 -6.089 1.00 97.94 96 LEU A CA 1
ATOM 783 C C . LEU A 1 96 ? 6.625 -7.352 -6.253 1.00 97.94 96 LEU A C 1
ATOM 785 O O . LEU A 1 96 ? 7.544 -7.066 -7.017 1.00 97.94 96 LEU A O 1
ATOM 789 N N . GLY A 1 97 ? 6.574 -8.512 -5.594 1.00 97.25 97 GLY A N 1
ATOM 790 C CA . GLY A 1 97 ? 7.558 -9.578 -5.780 1.00 97.25 97 GLY A CA 1
ATOM 791 C C . GLY A 1 97 ? 7.585 -10.109 -7.217 1.00 97.25 97 GLY A C 1
ATOM 792 O O . GLY A 1 97 ? 8.655 -10.217 -7.812 1.00 97.25 97 GLY A O 1
ATOM 793 N N . GLU A 1 98 ? 6.412 -10.367 -7.807 1.00 97.44 98 GLU A N 1
ATOM 794 C CA . GLU A 1 98 ? 6.276 -10.756 -9.221 1.00 97.44 98 GLU A CA 1
ATOM 795 C C . GLU A 1 98 ? 6.880 -9.700 -10.158 1.00 97.44 98 GLU A C 1
ATOM 797 O O . GLU A 1 98 ? 7.617 -10.036 -11.085 1.00 97.44 98 GLU A O 1
ATOM 802 N N . PHE A 1 99 ? 6.595 -8.420 -9.902 1.00 97.56 99 PHE A N 1
ATOM 803 C CA . PHE A 1 99 ? 7.135 -7.300 -10.669 1.00 97.56 99 PHE A CA 1
ATOM 804 C C . PHE A 1 99 ? 8.661 -7.218 -10.590 1.00 97.56 99 PHE A C 1
ATOM 806 O O . PHE A 1 99 ? 9.326 -7.118 -11.622 1.00 97.56 99 PHE A O 1
ATOM 813 N N . LEU A 1 100 ? 9.224 -7.295 -9.382 1.00 96.12 100 LEU A N 1
ATOM 814 C CA . LEU A 1 100 ? 10.669 -7.248 -9.177 1.00 96.12 100 LEU A CA 1
ATOM 815 C C . LEU A 1 100 ? 11.373 -8.422 -9.854 1.00 96.12 100 LEU A C 1
ATOM 817 O O . LEU A 1 100 ? 12.359 -8.213 -10.560 1.00 96.12 100 LEU A O 1
ATOM 821 N N . GLN A 1 101 ? 10.835 -9.635 -9.716 1.00 96.50 101 GLN A N 1
ATOM 822 C CA . GLN A 1 101 ? 11.389 -10.804 -10.392 1.00 96.50 101 GLN A CA 1
ATOM 823 C C . GLN A 1 101 ? 11.331 -10.645 -11.915 1.00 96.50 101 GLN A C 1
ATOM 825 O O . GLN A 1 101 ? 12.323 -10.888 -12.595 1.00 96.50 101 GLN A O 1
ATOM 830 N N . ALA A 1 102 ? 10.206 -10.171 -12.461 1.00 95.88 102 ALA A N 1
ATOM 831 C CA . ALA A 1 102 ? 10.077 -9.916 -13.893 1.00 95.88 102 ALA A CA 1
ATOM 832 C C . ALA A 1 102 ? 11.078 -8.859 -14.394 1.00 95.88 102 ALA A C 1
ATOM 834 O O . ALA A 1 102 ? 11.610 -8.988 -15.499 1.00 95.88 102 ALA A O 1
ATOM 835 N N . SER A 1 103 ? 11.357 -7.833 -13.585 1.00 92.19 103 SER A N 1
ATOM 836 C CA . SER A 1 103 ? 12.357 -6.813 -13.908 1.00 92.19 103 SER A CA 1
ATOM 837 C C . SER A 1 103 ? 13.774 -7.384 -13.914 1.00 92.19 103 SER A C 1
ATOM 839 O O . SER A 1 103 ? 14.556 -7.037 -14.795 1.00 92.19 103 SER A O 1
ATOM 841 N N . LEU A 1 104 ? 14.111 -8.251 -12.955 1.00 92.31 104 LEU A N 1
ATOM 842 C CA . LEU A 1 104 ? 15.422 -8.907 -12.875 1.00 92.31 104 LEU A CA 1
ATOM 843 C C . LEU A 1 104 ? 15.632 -9.917 -14.008 1.00 92.31 104 LEU A C 1
ATOM 845 O O . LEU A 1 104 ? 16.717 -9.991 -14.577 1.00 92.31 104 LEU A O 1
ATOM 849 N N . ASP A 1 105 ? 14.576 -10.640 -14.377 1.00 93.75 105 ASP A N 1
ATOM 850 C CA . ASP A 1 105 ? 14.568 -11.599 -15.483 1.00 93.75 105 ASP A CA 1
ATOM 851 C C . ASP A 1 105 ? 14.655 -10.931 -16.868 1.00 93.75 105 ASP A C 1
ATOM 853 O O . ASP A 1 105 ? 14.703 -11.629 -17.884 1.00 93.75 105 ASP A O 1
ATOM 857 N N . GLY A 1 106 ? 14.598 -9.595 -16.940 1.00 88.69 106 GLY A N 1
ATOM 858 C CA . GLY A 1 106 ? 14.575 -8.859 -18.203 1.00 88.69 106 GLY A CA 1
ATOM 859 C C . GLY A 1 106 ? 13.338 -9.172 -19.049 1.00 88.69 106 GLY A C 1
ATOM 860 O O . GLY A 1 106 ? 13.436 -9.282 -20.274 1.00 88.69 106 GLY A O 1
ATOM 861 N N . LYS A 1 107 ? 12.171 -9.373 -18.414 1.00 90.31 107 LYS A N 1
ATOM 862 C CA . LYS A 1 107 ? 10.910 -9.594 -19.140 1.00 90.31 107 LYS A CA 1
ATOM 863 C C . LYS A 1 107 ? 10.566 -8.388 -20.014 1.00 90.31 107 LYS A C 1
ATOM 865 O O . LYS A 1 107 ? 11.062 -7.281 -19.836 1.00 90.31 107 LYS A O 1
ATOM 870 N N . THR A 1 108 ? 9.673 -8.624 -20.972 1.00 85.12 108 THR A N 1
ATOM 871 C CA . THR A 1 108 ? 9.248 -7.591 -21.920 1.00 85.12 108 THR A CA 1
ATOM 872 C C . THR A 1 108 ? 8.641 -6.375 -21.215 1.00 85.12 108 THR A C 1
ATOM 874 O O . THR A 1 108 ? 7.976 -6.507 -20.186 1.00 85.12 108 THR A O 1
ATOM 877 N N . ASP A 1 109 ? 8.788 -5.200 -21.829 1.00 86.69 109 ASP A N 1
ATOM 878 C CA . ASP A 1 109 ? 8.166 -3.951 -21.368 1.00 86.69 109 ASP A CA 1
ATOM 879 C C . ASP A 1 109 ? 6.636 -4.082 -21.217 1.00 86.69 109 ASP A C 1
ATOM 881 O O . ASP A 1 109 ? 6.060 -3.529 -20.286 1.00 86.69 109 ASP A O 1
ATOM 885 N N . SER A 1 110 ? 5.974 -4.894 -22.055 1.00 89.44 110 SER A N 1
ATOM 886 C CA . SER A 1 110 ? 4.541 -5.200 -21.904 1.00 89.44 110 SER A CA 1
ATOM 887 C C . SER A 1 110 ? 4.242 -5.895 -20.576 1.00 89.44 110 SER A C 1
ATOM 889 O O . SER A 1 110 ? 3.348 -5.473 -19.852 1.00 89.44 110 SER A O 1
ATOM 891 N N . THR A 1 111 ? 5.016 -6.925 -20.225 1.00 92.56 111 THR A N 1
ATOM 892 C CA . THR A 1 111 ? 4.847 -7.663 -18.964 1.00 92.56 111 THR A CA 1
ATOM 893 C C . THR A 1 111 ? 5.058 -6.754 -17.756 1.00 92.56 111 THR A C 1
ATOM 895 O O . THR A 1 111 ? 4.285 -6.801 -16.799 1.00 92.56 111 THR A O 1
ATOM 898 N N . LEU A 1 112 ? 6.082 -5.897 -17.802 1.00 92.94 112 LEU A N 1
ATOM 899 C CA . LEU A 1 112 ? 6.352 -4.940 -16.729 1.00 92.94 112 LEU A CA 1
ATOM 900 C C . LEU A 1 112 ? 5.236 -3.906 -16.598 1.00 92.94 112 LEU A C 1
ATOM 902 O O . LEU A 1 112 ? 4.860 -3.560 -15.481 1.00 92.94 112 LEU A O 1
ATOM 906 N N . LYS A 1 113 ? 4.670 -3.441 -17.714 1.00 92.75 113 LYS A N 1
ATOM 907 C CA . LYS A 1 113 ? 3.514 -2.538 -17.714 1.00 92.75 113 LYS A CA 1
ATOM 908 C C . LYS A 1 113 ? 2.268 -3.197 -17.136 1.00 92.75 113 LYS A C 1
ATOM 910 O O . LYS A 1 113 ? 1.602 -2.572 -16.316 1.00 92.75 113 LYS A O 1
ATOM 915 N N . ASP A 1 114 ? 1.983 -4.447 -17.485 1.00 94.06 114 ASP A N 1
ATOM 916 C CA . ASP A 1 114 ? 0.833 -5.175 -16.935 1.00 94.06 114 ASP A CA 1
ATOM 917 C C . ASP A 1 114 ? 0.953 -5.334 -15.413 1.00 94.06 114 ASP A C 1
ATOM 919 O O . ASP A 1 114 ? 0.018 -5.023 -14.670 1.00 94.06 114 ASP A O 1
ATOM 923 N N . LEU A 1 115 ? 2.134 -5.738 -14.933 1.00 95.88 115 LEU A N 1
ATOM 924 C CA . LEU A 1 115 ? 2.419 -5.854 -13.501 1.00 95.88 115 LEU A CA 1
ATOM 925 C C . LEU A 1 115 ? 2.402 -4.490 -12.800 1.00 95.88 115 LEU A C 1
ATOM 927 O O . LEU A 1 115 ? 1.856 -4.378 -11.705 1.00 95.88 115 LEU A O 1
ATOM 931 N N . HIS A 1 116 ? 2.907 -3.436 -13.442 1.00 95.56 116 HIS A N 1
ATOM 932 C CA . HIS A 1 116 ? 2.821 -2.068 -12.929 1.00 95.56 116 HIS A CA 1
ATOM 933 C C . HIS A 1 116 ? 1.366 -1.653 -12.703 1.00 95.56 116 HIS A C 1
ATOM 935 O O . HIS A 1 116 ? 1.019 -1.149 -11.636 1.00 95.56 116 HIS A O 1
ATOM 941 N N . VAL A 1 117 ? 0.487 -1.885 -13.681 1.00 95.56 117 VAL A N 1
ATOM 942 C CA . VAL A 1 117 ? -0.927 -1.531 -13.527 1.00 95.56 117 VAL A CA 1
ATOM 943 C C . VAL A 1 117 ? -1.605 -2.412 -12.477 1.00 95.56 117 VAL A C 1
ATOM 945 O O . VAL A 1 117 ? -2.396 -1.905 -11.681 1.00 95.56 117 VAL A O 1
ATOM 948 N N . LYS A 1 118 ? -1.251 -3.701 -12.400 1.00 96.06 118 LYS A N 1
ATOM 949 C CA . LYS A 1 118 ? -1.723 -4.606 -11.342 1.00 96.06 118 LYS A CA 1
ATOM 950 C C . LYS A 1 118 ? -1.362 -4.075 -9.949 1.00 96.06 118 LYS A C 1
ATOM 952 O O . LYS A 1 118 ? -2.250 -3.993 -9.108 1.00 96.06 118 LYS A O 1
ATOM 957 N N . ILE A 1 119 ? -0.127 -3.611 -9.730 1.00 97.44 119 ILE A N 1
ATOM 958 C CA . ILE A 1 119 ? 0.305 -2.979 -8.466 1.00 97.44 119 ILE A CA 1
ATOM 959 C C . ILE A 1 119 ? -0.593 -1.785 -8.114 1.00 97.44 119 ILE A C 1
ATOM 961 O O . ILE A 1 119 ? -1.074 -1.678 -6.987 1.00 97.44 119 ILE A O 1
ATOM 965 N N . ILE A 1 120 ? -0.871 -0.906 -9.081 1.00 96.06 120 ILE A N 1
ATOM 966 C CA . ILE A 1 120 ? -1.739 0.267 -8.880 1.00 96.06 120 ILE A CA 1
ATOM 967 C C . ILE A 1 120 ? -3.159 -0.152 -8.478 1.00 96.06 120 ILE A C 1
ATOM 969 O O . ILE A 1 120 ? -3.758 0.459 -7.591 1.00 96.06 120 ILE A O 1
ATOM 973 N N . LEU A 1 121 ? -3.705 -1.195 -9.104 1.00 95.62 121 LEU A N 1
ATOM 974 C CA . LEU A 1 121 ? -5.033 -1.710 -8.775 1.00 95.62 121 LEU A CA 1
ATOM 975 C C . LEU A 1 121 ? -5.072 -2.379 -7.395 1.00 95.62 121 LEU A C 1
ATOM 977 O O . LEU A 1 121 ? -6.039 -2.164 -6.666 1.00 95.62 121 LEU A O 1
ATOM 981 N N . GLU A 1 122 ? -4.036 -3.122 -7.004 1.00 96.19 122 GLU A N 1
ATOM 982 C CA . GLU A 1 122 ? -3.947 -3.714 -5.662 1.00 96.19 122 GLU A CA 1
ATOM 983 C C . GLU A 1 122 ? -3.837 -2.641 -4.571 1.00 96.19 122 GLU A C 1
ATOM 985 O O . GLU A 1 122 ? -4.586 -2.693 -3.598 1.00 96.19 122 GLU A O 1
ATOM 990 N N . MET A 1 123 ? -3.027 -1.590 -4.769 1.00 96.62 123 MET A N 1
ATOM 991 C CA . MET A 1 123 ? -2.982 -0.448 -3.839 1.00 96.62 123 MET A CA 1
ATOM 992 C C . MET A 1 123 ? -4.357 0.209 -3.665 1.00 96.62 123 MET A C 1
ATOM 994 O O . MET A 1 123 ? -4.742 0.593 -2.563 1.00 96.62 123 MET A O 1
ATOM 998 N N . ARG A 1 124 ? -5.132 0.335 -4.749 1.00 94.94 124 ARG A N 1
ATOM 999 C CA . ARG A 1 124 ? -6.494 0.885 -4.686 1.00 94.94 124 ARG A CA 1
ATOM 1000 C C . ARG A 1 124 ? -7.441 -0.006 -3.896 1.00 94.94 124 ARG A C 1
ATOM 1002 O O . ARG A 1 124 ? -8.185 0.516 -3.068 1.00 94.94 124 ARG A O 1
ATOM 1009 N N . LYS A 1 125 ? -7.415 -1.318 -4.149 1.00 94.38 125 LYS A N 1
ATOM 1010 C CA . LYS A 1 125 ? -8.229 -2.292 -3.409 1.00 94.38 125 LYS A CA 1
ATOM 1011 C C . LYS A 1 125 ? -7.911 -2.240 -1.920 1.00 94.38 125 LYS A C 1
ATOM 1013 O O . LYS A 1 125 ? -8.832 -2.167 -1.114 1.00 94.38 125 LYS A O 1
ATOM 1018 N N . ASP A 1 126 ? -6.629 -2.204 -1.570 1.00 95.00 126 ASP A N 1
ATOM 1019 C CA . ASP A 1 126 ? -6.191 -2.165 -0.176 1.00 95.00 126 ASP A CA 1
ATOM 1020 C C . ASP A 1 126 ? -6.555 -0.846 0.537 1.00 95.00 126 ASP A C 1
ATOM 1022 O O . ASP A 1 126 ? -6.820 -0.830 1.738 1.00 95.00 126 ASP A O 1
ATOM 1026 N N . LEU A 1 127 ? -6.679 0.260 -0.206 1.00 94.25 127 LEU A N 1
ATOM 1027 C CA . LEU A 1 127 ? -7.246 1.526 0.286 1.00 94.25 127 LEU A CA 1
ATOM 1028 C C . LEU A 1 127 ? -8.788 1.548 0.330 1.00 94.25 127 LEU A C 1
ATOM 1030 O O . LEU A 1 127 ? -9.377 2.607 0.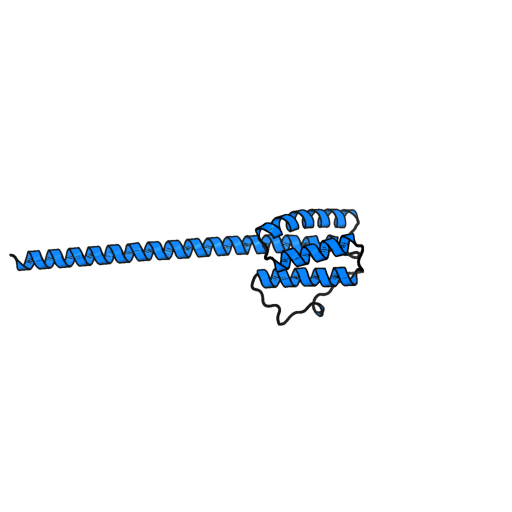561 1.00 94.25 127 LEU A O 1
ATOM 1034 N N . GLY A 1 128 ? -9.457 0.425 0.057 1.00 92.62 128 GLY A N 1
ATOM 1035 C CA . GLY A 1 128 ? -10.919 0.328 0.022 1.00 92.62 128 GLY A CA 1
ATOM 1036 C C . GLY A 1 128 ? -11.567 1.044 -1.169 1.00 92.62 128 GLY A C 1
ATOM 1037 O O . GLY A 1 128 ? -12.764 1.331 -1.147 1.00 92.62 128 GLY A O 1
ATOM 1038 N N . MET A 1 129 ? -10.800 1.368 -2.214 1.00 91.12 129 MET A N 1
ATOM 1039 C CA . MET A 1 129 ? -11.329 2.005 -3.419 1.00 91.12 129 MET A CA 1
ATOM 1040 C C . MET A 1 129 ? -11.886 0.956 -4.382 1.00 91.12 129 MET A C 1
ATOM 1042 O O . MET A 1 129 ? -11.242 -0.051 -4.669 1.00 91.12 129 MET A O 1
ATOM 1046 N N . SER A 1 130 ? -13.052 1.235 -4.971 1.00 87.69 130 SER A N 1
ATOM 1047 C CA . SER A 1 130 ? -13.594 0.375 -6.026 1.00 87.69 130 SER A CA 1
ATOM 1048 C C . SER A 1 130 ? -12.690 0.373 -7.267 1.00 87.69 130 SER A C 1
ATOM 1050 O O . SER A 1 130 ? -12.173 1.412 -7.712 1.00 87.69 130 SER A O 1
ATOM 1052 N N . VAL A 1 131 ? -12.535 -0.824 -7.830 1.00 86.38 131 VAL A N 1
ATOM 1053 C CA . VAL A 1 131 ? -11.829 -1.115 -9.085 1.00 86.38 131 VAL A CA 1
ATOM 1054 C C . VAL A 1 131 ? -12.747 -1.782 -10.116 1.00 86.38 131 VAL A C 1
ATOM 1056 O O . VAL A 1 131 ? -12.278 -2.272 -11.126 1.00 86.38 131 VAL A O 1
ATOM 1059 N N . GLU A 1 132 ? -14.064 -1.807 -9.900 1.00 87.44 132 GLU A N 1
ATOM 1060 C CA . GLU A 1 132 ? -15.004 -2.484 -10.816 1.00 87.44 132 GLU A CA 1
ATOM 1061 C C . GLU A 1 132 ? -15.193 -1.738 -12.143 1.00 87.44 132 GLU A C 1
ATOM 1063 O O . GLU A 1 132 ? -15.563 -2.327 -13.154 1.00 87.44 132 GLU A O 1
ATOM 1068 N N . ARG A 1 133 ? -14.968 -0.421 -12.132 1.00 86.94 133 ARG A N 1
ATOM 1069 C CA . ARG A 1 133 ? -15.208 0.472 -13.278 1.00 86.94 133 ARG A CA 1
ATOM 1070 C C . ARG A 1 133 ? -13.937 0.885 -14.011 1.00 86.94 133 ARG A C 1
ATOM 1072 O O . ARG A 1 133 ? -14.023 1.656 -14.959 1.00 86.94 133 ARG A O 1
ATOM 1079 N N . ILE A 1 134 ? -12.780 0.443 -13.528 1.00 87.69 134 ILE A N 1
ATOM 1080 C CA . ILE A 1 134 ? -11.484 0.722 -14.136 1.00 87.69 134 ILE A CA 1
ATOM 1081 C C . ILE A 1 134 ? -10.686 -0.572 -14.207 1.00 87.69 134 ILE A C 1
ATOM 1083 O O . ILE A 1 134 ? -10.750 -1.414 -13.320 1.00 87.69 134 ILE A O 1
ATOM 1087 N N . SER A 1 135 ? -9.911 -0.723 -15.258 1.00 86.44 135 SER A N 1
ATOM 1088 C CA . SER A 1 135 ? -9.184 -1.942 -15.567 1.00 86.44 135 SER A CA 1
ATOM 1089 C C . SER A 1 135 ? -7.787 -1.608 -16.071 1.00 86.44 135 SER A C 1
ATOM 1091 O O . SER A 1 135 ? -7.423 -0.440 -16.236 1.00 86.44 135 SER A O 1
ATOM 1093 N N . ALA A 1 136 ? -6.987 -2.640 -16.339 1.00 84.56 136 ALA A N 1
ATOM 1094 C CA . ALA A 1 136 ? -5.630 -2.437 -16.822 1.00 84.56 136 ALA A CA 1
ATOM 1095 C C . ALA A 1 136 ? -5.572 -1.632 -18.133 1.00 84.56 136 ALA A C 1
ATOM 1097 O O . ALA A 1 136 ? -4.651 -0.844 -18.334 1.00 84.56 136 ALA A O 1
ATOM 1098 N N . VAL A 1 137 ? -6.593 -1.764 -18.991 1.00 86.31 137 VAL A N 1
ATOM 1099 C CA . VAL A 1 137 ? -6.646 -1.065 -20.283 1.00 86.31 137 VAL A CA 1
ATOM 1100 C C . VAL A 1 137 ? -6.903 0.438 -20.154 1.00 86.31 137 VAL A C 1
ATOM 1102 O O . VAL A 1 137 ? -6.602 1.184 -21.090 1.00 86.31 137 VAL A O 1
ATOM 1105 N N . ASP A 1 138 ? -7.425 0.897 -19.014 1.00 90.25 138 ASP A N 1
ATOM 1106 C CA . ASP A 1 138 ? -7.726 2.310 -18.762 1.00 90.25 138 ASP A CA 1
ATOM 1107 C C . ASP A 1 138 ? -6.478 3.101 -18.350 1.00 90.25 138 ASP A C 1
ATOM 1109 O O . ASP A 1 138 ? -6.411 4.317 -18.545 1.00 90.25 138 ASP A O 1
ATOM 1113 N N . TYR A 1 139 ? -5.454 2.420 -17.831 1.00 90.25 139 TYR A N 1
ATOM 1114 C CA . TYR A 1 139 ? -4.190 3.044 -17.462 1.00 90.25 139 TYR A CA 1
ATOM 1115 C C . TYR A 1 139 ? -3.335 3.307 -18.706 1.00 90.25 139 TYR A C 1
ATOM 1117 O O . TYR A 1 139 ? -3.032 2.400 -19.483 1.00 90.25 139 TYR A O 1
ATOM 1125 N N . LYS A 1 140 ? -2.914 4.562 -18.909 1.00 89.31 140 LYS A N 1
ATOM 1126 C CA . LYS A 1 140 ? -2.139 4.967 -20.090 1.00 89.31 140 LYS A CA 1
ATOM 1127 C C . LYS A 1 140 ? -0.717 5.377 -19.727 1.00 89.31 140 LYS A C 1
ATOM 1129 O O . LYS A 1 140 ? -0.479 6.342 -19.002 1.00 89.31 140 LYS A O 1
ATOM 1134 N N . PHE A 1 141 ? 0.246 4.695 -20.338 1.00 87.25 141 PHE A N 1
ATOM 1135 C CA . PHE A 1 141 ? 1.647 5.096 -20.312 1.00 87.25 141 PHE A CA 1
ATOM 1136 C C . PHE A 1 141 ? 1.886 6.194 -21.354 1.00 87.25 141 PHE A C 1
ATOM 1138 O O . PHE A 1 141 ? 2.215 5.924 -22.504 1.00 87.25 141 PHE A O 1
ATOM 1145 N N . ILE A 1 142 ? 1.685 7.449 -20.951 1.00 83.38 142 ILE A N 1
ATOM 1146 C CA . ILE A 1 142 ? 1.902 8.631 -21.800 1.00 83.38 142 ILE A CA 1
ATOM 1147 C C . ILE A 1 142 ? 3.382 9.043 -21.778 1.00 83.38 142 ILE A C 1
ATOM 1149 O O . ILE A 1 142 ? 4.009 9.043 -20.714 1.00 83.38 142 ILE A O 1
ATOM 1153 N N . LYS A 1 143 ? 3.922 9.421 -22.937 1.00 79.38 143 LYS A N 1
ATOM 1154 C CA . LYS A 1 143 ? 5.187 10.144 -23.100 1.00 79.38 143 LYS A CA 1
ATOM 1155 C C . LYS A 1 143 ? 4.910 11.345 -24.002 1.00 79.38 143 LYS A C 1
ATOM 1157 O O . LYS A 1 143 ? 4.333 11.165 -25.071 1.00 79.38 143 LYS A O 1
ATOM 1162 N N . PHE A 1 144 ? 5.287 12.540 -23.562 1.00 75.38 144 PHE A N 1
ATOM 1163 C CA . PHE A 1 144 ? 5.258 13.726 -24.413 1.00 75.38 144 PHE A CA 1
ATOM 1164 C C . PHE A 1 144 ? 6.571 13.780 -25.196 1.00 75.38 144 PHE A C 1
ATOM 1166 O O . PHE A 1 144 ? 7.635 13.569 -24.608 1.00 75.38 144 PHE A O 1
ATOM 1173 N N . ASN A 1 145 ? 6.464 13.964 -26.512 1.00 61.84 145 ASN A N 1
ATOM 1174 C CA . ASN A 1 145 ? 7.607 14.190 -27.395 1.00 61.84 145 ASN A CA 1
ATOM 1175 C C . ASN A 1 145 ? 8.028 15.655 -27.352 1.00 61.84 145 ASN A C 1
ATOM 1177 O O . ASN A 1 145 ? 7.115 16.506 -27.248 1.00 61.84 145 ASN A O 1
#